Protein AF-A0A060BSP9-F1 (afdb_monomer)

Organism: NCBI:txid83427

InterPro domains:
  IPR002495 Glycosyl transferase, family 8 [PF01501] (6-75)
  IPR029044 Nucleotide-diphospho-sugar transferases [G3DSA:3.90.550.10] (1-93)
  IPR029044 Nucleotide-diphospho-sugar transferases [SSF53448] (5-90)

pLDDT: mean 90.65, std 13.13, range [44.31, 98.38]

Structure (mmCIF, N/CA/C/O backbone):
data_AF-A0A060BSP9-F1
#
_entry.id   AF-A0A060BSP9-F1
#
loop_
_atom_site.group_PDB
_atom_site.id
_atom_site.type_symbol
_atom_site.label_atom_id
_atom_site.label_alt_id
_atom_site.label_comp_id
_atom_site.label_asym_id
_atom_site.label_entity_id
_atom_site.label_seq_id
_atom_site.pdbx_PDB_ins_code
_atom_site.Cartn_x
_atom_site.Cartn_y
_atom_site.Cartn_z
_atom_site.occupancy
_atom_site.B_iso_or_equiv
_atom_site.auth_seq_id
_atom_site.auth_comp_id
_atom_site.auth_asym_id
_atom_site.auth_atom_id
_atom_site.pdbx_PDB_model_num
ATOM 1 N N . LYS A 1 1 ? -5.156 28.608 5.188 1.00 44.31 1 LYS A N 1
ATOM 2 C CA . LYS A 1 1 ? -3.787 29.192 5.195 1.00 44.31 1 LYS A CA 1
ATOM 3 C C . LYS A 1 1 ? -3.032 28.622 3.991 1.00 44.31 1 LYS A C 1
ATOM 5 O O . LYS A 1 1 ? -3.193 27.446 3.718 1.00 44.31 1 LYS A O 1
ATOM 10 N N . ASN A 1 2 ? -2.350 29.478 3.225 1.00 49.16 2 ASN A N 1
ATOM 11 C CA . ASN A 1 2 ? -1.933 29.294 1.822 1.00 49.16 2 ASN A CA 1
ATOM 12 C C . ASN A 1 2 ? -1.126 28.016 1.502 1.00 49.16 2 ASN A C 1
ATOM 14 O O . ASN A 1 2 ? 0.090 28.014 1.664 1.00 49.16 2 ASN A O 1
ATOM 18 N N . LEU A 1 3 ? -1.781 26.997 0.932 1.00 52.56 3 LEU A N 1
ATOM 19 C CA . LEU A 1 3 ? -1.132 25.807 0.351 1.00 52.56 3 LEU A CA 1
ATOM 20 C C . LEU A 1 3 ? -0.219 26.161 -0.840 1.00 52.56 3 LEU A C 1
ATOM 22 O O . LEU A 1 3 ? 0.848 25.579 -1.000 1.00 52.56 3 LEU A O 1
ATOM 26 N N . LEU A 1 4 ? -0.580 27.191 -1.617 1.00 55.28 4 LEU A N 1
ATOM 27 C CA . LEU A 1 4 ? 0.189 27.648 -2.785 1.00 55.28 4 LEU A CA 1
ATOM 28 C C . LEU A 1 4 ? 1.560 28.250 -2.433 1.00 55.28 4 LEU A C 1
ATOM 30 O O . LEU A 1 4 ? 2.449 28.258 -3.277 1.00 55.28 4 LEU A O 1
ATOM 34 N N . LYS A 1 5 ? 1.759 28.737 -1.197 1.00 52.53 5 LYS A N 1
ATOM 35 C CA . LYS A 1 5 ? 3.059 29.278 -0.758 1.00 52.53 5 LYS A CA 1
ATOM 36 C C . LYS A 1 5 ? 4.083 28.189 -0.397 1.00 52.53 5 LYS A C 1
ATOM 38 O O . LYS A 1 5 ? 5.257 28.514 -0.292 1.00 52.53 5 LYS A O 1
ATOM 43 N N . ASN A 1 6 ? 3.652 26.932 -0.251 1.00 56.50 6 ASN A N 1
ATOM 44 C CA . ASN A 1 6 ? 4.457 25.801 0.230 1.00 56.50 6 ASN A CA 1
ATOM 45 C C . ASN A 1 6 ? 4.447 24.611 -0.754 1.00 56.50 6 ASN A C 1
ATOM 47 O O . ASN A 1 6 ? 4.572 23.461 -0.347 1.00 56.50 6 ASN A O 1
ATOM 51 N N . SER A 1 7 ? 4.294 24.858 -2.061 1.00 53.91 7 SER A N 1
ATOM 52 C CA . SER A 1 7 ? 4.253 23.786 -3.074 1.00 53.91 7 SER A CA 1
ATOM 53 C C . SER A 1 7 ? 5.502 22.892 -3.067 1.00 53.91 7 SER A C 1
ATOM 55 O O . SER A 1 7 ? 5.397 21.694 -3.301 1.00 53.91 7 SER A O 1
ATOM 57 N N . ALA A 1 8 ? 6.668 23.450 -2.727 1.00 59.47 8 ALA A N 1
ATOM 58 C CA . ALA A 1 8 ? 7.931 22.721 -2.590 1.00 59.47 8 ALA A CA 1
ATOM 59 C C . ALA A 1 8 ? 8.020 21.824 -1.334 1.00 59.47 8 ALA A C 1
ATOM 61 O O . ALA A 1 8 ? 8.996 21.097 -1.178 1.00 59.47 8 ALA A O 1
ATOM 62 N N . THR A 1 9 ? 7.041 21.884 -0.424 1.00 62.88 9 THR A N 1
ATOM 63 C CA . THR A 1 9 ? 6.999 21.095 0.823 1.00 62.88 9 THR A CA 1
ATOM 64 C C . THR A 1 9 ? 6.016 19.924 0.763 1.00 62.88 9 THR A C 1
ATOM 66 O O . THR A 1 9 ? 5.923 19.169 1.728 1.00 62.88 9 THR A O 1
ATOM 69 N N . LEU A 1 10 ? 5.279 19.770 -0.342 1.00 62.72 10 LEU A N 1
ATOM 70 C CA . LEU A 1 10 ? 4.326 18.677 -0.520 1.00 62.72 10 LEU A CA 1
ATOM 71 C C . LEU A 1 10 ? 5.077 17.409 -0.941 1.00 62.72 10 LEU A C 1
ATOM 73 O O . LEU A 1 10 ? 5.764 17.392 -1.964 1.00 62.72 10 LEU A O 1
ATOM 77 N N . LEU A 1 11 ? 4.950 16.353 -0.140 1.00 70.06 11 LEU A N 1
ATOM 78 C CA . LEU A 1 11 ? 5.581 15.055 -0.391 1.00 70.06 11 LEU A CA 1
ATOM 79 C C . LEU A 1 11 ? 4.799 14.262 -1.443 1.00 70.06 11 LEU A C 1
ATOM 81 O O . LEU A 1 11 ? 5.395 13.521 -2.225 1.00 70.06 11 LEU A O 1
ATOM 85 N N . LEU A 1 12 ? 3.476 14.438 -1.474 1.00 78.19 12 LEU A N 1
ATOM 86 C CA . LEU A 1 12 ? 2.564 13.880 -2.467 1.00 78.19 12 LEU A CA 1
ATOM 87 C C . LEU A 1 12 ? 1.643 15.015 -2.935 1.00 78.19 12 LEU A C 1
ATOM 89 O O . LEU A 1 12 ? 0.625 15.274 -2.297 1.00 78.19 12 LEU A O 1
ATOM 93 N N . PRO A 1 13 ? 2.017 15.749 -3.998 1.00 79.69 13 PRO A N 1
ATOM 94 C CA . PRO A 1 13 ? 1.490 17.087 -4.253 1.00 79.69 13 PRO A CA 1
ATOM 95 C C . PRO A 1 13 ? -0.035 17.145 -4.371 1.00 79.69 13 PRO A C 1
ATOM 97 O O . PRO A 1 13 ? -0.664 18.017 -3.782 1.00 79.69 13 PRO A O 1
ATOM 100 N N . ASP A 1 14 ? -0.648 16.208 -5.080 1.00 88.00 14 ASP A N 1
ATOM 101 C CA . ASP A 1 14 ? -2.097 16.105 -5.244 1.00 88.00 14 ASP A CA 1
ATOM 102 C C . ASP A 1 14 ? -2.803 15.542 -3.997 1.00 88.00 14 ASP A C 1
ATOM 104 O O . ASP A 1 14 ? -3.804 16.105 -3.543 1.00 88.00 14 ASP A O 1
ATOM 108 N N . GLN A 1 15 ? -2.267 14.474 -3.403 1.00 88.19 15 GLN A N 1
ATOM 109 C CA . GLN A 1 15 ? -2.852 13.827 -2.225 1.00 88.19 15 GLN A CA 1
ATOM 110 C C . GLN A 1 15 ? -2.833 14.740 -0.986 1.00 88.19 15 GLN A C 1
ATOM 112 O O . GLN A 1 15 ? -3.808 14.790 -0.234 1.00 88.19 15 GLN A O 1
ATOM 117 N N . ASP A 1 16 ? -1.761 15.509 -0.795 1.00 87.50 16 ASP A N 1
ATOM 118 C CA . ASP A 1 16 ? -1.623 16.468 0.303 1.00 87.50 16 ASP A CA 1
ATOM 119 C C . ASP A 1 16 ? -2.617 17.633 0.159 1.00 87.50 16 ASP A C 1
ATOM 121 O O . ASP A 1 16 ? -3.216 18.069 1.147 1.00 87.50 16 ASP A O 1
ATOM 125 N N . ILE A 1 17 ? -2.862 18.102 -1.073 1.00 90.38 17 ILE A N 1
ATOM 126 C CA . ILE A 1 17 ? -3.887 19.118 -1.352 1.00 90.38 17 ILE A CA 1
ATOM 127 C 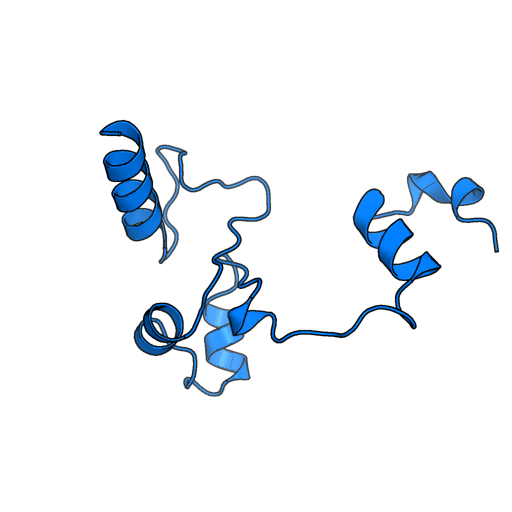C . ILE A 1 17 ? -5.283 18.571 -1.037 1.00 90.38 17 ILE A C 1
ATOM 129 O O . ILE A 1 17 ? -6.046 19.234 -0.329 1.00 90.38 17 ILE A O 1
ATOM 133 N N . LEU A 1 18 ? -5.613 17.364 -1.513 1.00 92.31 18 LEU A N 1
ATOM 134 C CA . LEU A 1 18 ? -6.906 16.725 -1.247 1.00 92.31 18 LEU A CA 1
ATOM 135 C C . LEU A 1 18 ? -7.150 16.592 0.262 1.00 92.31 18 LEU A C 1
ATOM 137 O O . LEU A 1 18 ? -8.190 17.024 0.764 1.00 92.31 18 LEU A O 1
ATOM 141 N N . ASN A 1 19 ? -6.169 16.061 0.991 1.00 89.81 19 ASN A N 1
ATOM 142 C CA . ASN A 1 19 ? -6.255 15.887 2.437 1.00 89.81 19 ASN A CA 1
ATOM 143 C C . ASN A 1 19 ? -6.413 17.230 3.158 1.00 89.81 19 ASN A C 1
ATOM 145 O O . ASN A 1 19 ? -7.301 17.377 3.996 1.00 89.81 19 ASN A O 1
ATOM 149 N N . SER A 1 20 ? -5.614 18.243 2.814 1.00 89.00 20 SER A N 1
ATOM 150 C CA . SER A 1 20 ? -5.693 19.540 3.493 1.00 89.00 20 SER A CA 1
ATOM 151 C C . SER A 1 20 ? -7.021 20.264 3.265 1.00 89.00 20 SER A C 1
ATOM 153 O O . SER A 1 20 ? -7.425 21.049 4.125 1.00 89.00 20 SER A O 1
ATOM 155 N N . LEU A 1 21 ? -7.666 20.070 2.114 1.00 93.38 21 LEU A N 1
ATOM 156 C CA . LEU A 1 21 ? -8.920 20.745 1.778 1.00 93.38 21 LEU A CA 1
ATOM 157 C C . LEU A 1 21 ? -10.156 19.975 2.255 1.00 93.38 21 LEU A C 1
ATOM 159 O O . LEU A 1 21 ? -11.168 20.596 2.589 1.00 93.38 21 LEU A O 1
ATOM 163 N N . TYR A 1 22 ? -10.087 18.642 2.282 1.00 94.94 22 TYR A N 1
ATOM 164 C CA . TYR A 1 22 ? -11.278 17.800 2.388 1.00 94.94 22 TYR A CA 1
ATOM 165 C C . TYR A 1 22 ? -11.199 16.684 3.432 1.00 94.94 22 TYR A C 1
ATOM 167 O O . TYR A 1 22 ? -12.174 15.951 3.543 1.00 94.94 22 TYR A O 1
ATOM 175 N N . ALA A 1 23 ? -10.136 16.553 4.237 1.00 92.12 23 ALA A N 1
ATOM 176 C CA . ALA A 1 23 ? -10.024 15.456 5.214 1.00 92.12 23 ALA A CA 1
ATOM 177 C C . ALA A 1 23 ? -11.260 15.302 6.123 1.00 92.12 23 ALA A C 1
ATOM 179 O O . ALA A 1 23 ? -11.712 14.187 6.349 1.00 92.12 23 ALA A O 1
ATOM 180 N N . SER A 1 24 ? -11.868 16.404 6.582 1.00 95.44 24 SER A N 1
ATOM 181 C CA . SER A 1 24 ? -13.084 16.363 7.416 1.00 95.44 24 SER A CA 1
ATOM 182 C C . SER A 1 24 ? -14.374 16.011 6.661 1.00 95.44 24 SER A C 1
ATOM 184 O O . SER A 1 24 ? -15.421 15.847 7.281 1.00 95.44 24 SER A O 1
ATOM 186 N N . LYS A 1 25 ? -14.317 15.920 5.329 1.00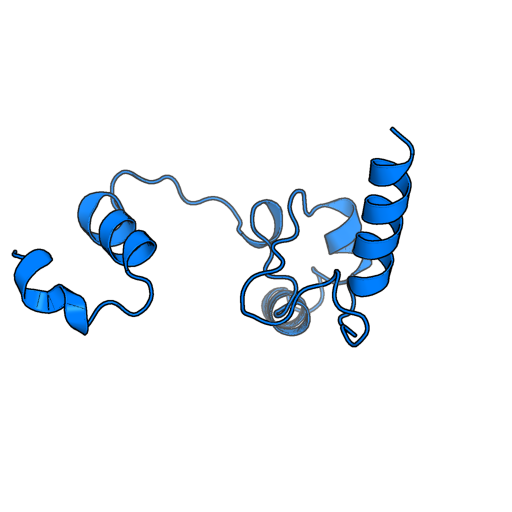 96.56 25 LYS A N 1
ATOM 187 C CA . LYS A 1 25 ? -15.433 15.586 4.430 1.00 96.56 25 LYS A CA 1
ATOM 188 C C . LYS A 1 25 ? -15.250 14.230 3.744 1.00 96.56 25 LYS A C 1
ATOM 190 O O . LYS A 1 25 ? -16.089 13.849 2.933 1.00 96.56 25 LYS A O 1
ATOM 195 N N . ILE A 1 26 ? -14.156 13.527 4.031 1.00 95.44 26 ILE A N 1
ATOM 196 C CA . ILE A 1 26 ? -13.839 12.224 3.452 1.00 95.44 26 ILE A CA 1
ATOM 197 C C . ILE A 1 26 ? -14.211 11.143 4.465 1.00 95.44 26 ILE A C 1
ATOM 199 O O . ILE A 1 26 ? -13.762 11.163 5.609 1.00 95.44 26 ILE A O 1
ATOM 203 N N . TYR A 1 27 ? -15.029 10.187 4.031 1.00 96.12 27 TYR A N 1
ATOM 204 C CA . TYR A 1 27 ? -15.306 8.983 4.804 1.00 96.12 27 TYR A CA 1
ATOM 205 C C . TYR A 1 27 ? -14.145 7.998 4.643 1.00 96.12 27 TYR A C 1
ATOM 207 O O . TYR A 1 27 ? -13.806 7.614 3.522 1.00 96.12 27 TYR A O 1
ATOM 215 N N . SER A 1 28 ? -13.525 7.609 5.758 1.00 95.00 28 SER A N 1
ATOM 216 C CA . SER A 1 28 ? -12.424 6.645 5.744 1.00 95.00 28 SER A CA 1
ATOM 217 C C . SER A 1 28 ? -12.950 5.233 5.495 1.00 95.00 28 SER A C 1
ATOM 219 O O . SER A 1 28 ? -13.917 4.812 6.128 1.00 95.00 28 SER A O 1
ATOM 221 N N . ILE A 1 29 ? -12.294 4.499 4.597 1.00 96.38 29 ILE A N 1
ATOM 222 C CA . ILE A 1 29 ? -12.594 3.096 4.298 1.00 96.38 29 ILE A CA 1
ATOM 223 C C . ILE A 1 29 ? -11.393 2.210 4.659 1.00 96.38 29 ILE A C 1
ATOM 225 O O . ILE A 1 29 ? -10.261 2.693 4.609 1.00 96.38 29 ILE A O 1
ATOM 229 N N . PRO A 1 30 ? -11.610 0.923 4.991 1.00 97.31 30 PRO A N 1
ATOM 230 C CA . PRO A 1 30 ? -10.523 0.002 5.319 1.00 97.31 30 PRO A CA 1
ATOM 231 C C . PRO A 1 30 ? -9.576 -0.183 4.127 1.00 97.31 30 PRO A C 1
ATOM 233 O O . PRO A 1 30 ? -9.974 -0.690 3.073 1.00 97.31 30 PRO A O 1
ATOM 236 N N . ASP A 1 31 ? -8.321 0.231 4.274 1.00 97.12 31 ASP A N 1
ATOM 237 C CA . ASP A 1 31 ? -7.324 0.182 3.207 1.00 97.12 31 ASP A CA 1
ATOM 238 C C . ASP A 1 31 ? -6.906 -1.256 2.893 1.00 97.12 31 ASP A C 1
ATOM 240 O O . ASP A 1 31 ? -6.753 -1.603 1.726 1.00 97.12 31 ASP A O 1
ATOM 244 N N . GLN A 1 32 ? -6.858 -2.138 3.891 1.00 97.31 32 GLN A N 1
ATOM 245 C CA . GLN A 1 32 ? -6.603 -3.564 3.693 1.00 97.31 32 GLN A CA 1
ATOM 246 C C . GLN A 1 32 ? -7.658 -4.259 2.806 1.00 97.31 32 GLN A C 1
ATOM 248 O O . GLN A 1 32 ? -7.397 -5.324 2.249 1.00 97.31 32 GLN A O 1
ATOM 253 N N . ILE A 1 33 ? -8.846 -3.664 2.647 1.00 98.25 33 ILE A N 1
ATOM 254 C CA . ILE A 1 33 ? -9.898 -4.169 1.755 1.00 98.25 33 ILE A CA 1
ATOM 255 C C . ILE A 1 33 ? -9.886 -3.421 0.420 1.00 98.25 33 ILE A C 1
ATOM 257 O O . ILE A 1 33 ? -9.881 -4.045 -0.640 1.00 98.25 33 ILE A O 1
ATOM 261 N N . TYR A 1 34 ? -9.881 -2.088 0.455 1.00 98.38 34 TYR A N 1
ATOM 262 C CA . TYR A 1 34 ? -10.192 -1.268 -0.720 1.00 98.38 34 TYR A CA 1
ATOM 263 C C . TYR A 1 34 ? -8.995 -0.524 -1.322 1.00 98.38 34 TYR A C 1
ATOM 265 O O . TYR A 1 34 ? -9.150 0.135 -2.348 1.00 98.38 34 TYR A O 1
ATOM 273 N N . ASN A 1 35 ? -7.812 -0.584 -0.712 1.00 97.81 35 ASN A N 1
ATOM 274 C CA . ASN A 1 35 ? -6.610 0.087 -1.214 1.00 97.81 35 ASN A CA 1
ATOM 275 C C . ASN A 1 35 ? -5.330 -0.566 -0.659 1.00 97.81 35 ASN A C 1
ATOM 277 O O . ASN A 1 35 ? -4.477 0.105 -0.075 1.00 97.81 35 ASN A O 1
ATOM 281 N N . TYR A 1 36 ? -5.214 -1.887 -0.800 1.00 97.88 36 TYR A N 1
ATOM 282 C CA . TYR A 1 36 ? -4.153 -2.654 -0.152 1.00 97.88 36 TYR A CA 1
ATOM 283 C C . TYR A 1 36 ? -2.805 -2.369 -0.824 1.00 97.88 36 TYR A C 1
ATOM 285 O O . TYR A 1 36 ? -2.604 -2.707 -1.994 1.00 97.88 36 TYR A O 1
ATOM 293 N N . ASP A 1 37 ? -1.852 -1.772 -0.100 1.00 97.00 37 ASP A N 1
ATOM 294 C CA . ASP A 1 37 ? -0.497 -1.540 -0.620 1.00 97.00 37 ASP A CA 1
ATOM 295 C C . ASP A 1 37 ? 0.253 -2.874 -0.752 1.00 97.00 37 ASP A C 1
ATOM 297 O O . ASP A 1 37 ? 0.744 -3.443 0.227 1.00 97.00 37 ASP A O 1
ATOM 301 N N . ALA A 1 38 ? 0.402 -3.350 -1.991 1.00 96.31 38 ALA A N 1
ATOM 302 C CA . ALA A 1 38 ? 1.011 -4.641 -2.311 1.00 96.31 38 ALA A CA 1
ATOM 303 C C . ALA A 1 38 ? 2.469 -4.783 -1.819 1.00 96.31 38 ALA A C 1
ATOM 305 O O . ALA A 1 38 ? 2.990 -5.896 -1.710 1.00 96.31 38 ALA A O 1
ATOM 306 N N . ARG A 1 39 ? 3.149 -3.672 -1.505 1.00 95.44 39 ARG A N 1
ATOM 307 C CA . ARG A 1 39 ? 4.521 -3.668 -0.967 1.00 95.44 39 ARG A CA 1
ATOM 308 C C . ARG A 1 39 ? 4.555 -3.908 0.540 1.00 95.44 39 ARG A C 1
ATOM 310 O O . ARG A 1 39 ? 5.593 -4.294 1.067 1.00 95.44 39 ARG A O 1
ATOM 317 N N . LYS A 1 40 ? 3.442 -3.665 1.234 1.00 95.69 40 LYS A N 1
ATOM 318 C CA . LYS A 1 40 ? 3.341 -3.675 2.698 1.00 95.69 40 LYS A CA 1
ATOM 319 C C . LYS A 1 40 ? 2.703 -4.947 3.247 1.00 95.69 40 LYS A C 1
ATOM 321 O O . LYS A 1 40 ? 2.254 -4.939 4.386 1.00 95.69 40 LYS A O 1
ATOM 326 N N . SER A 1 41 ? 2.692 -6.040 2.482 1.00 95.06 41 SER A N 1
ATOM 327 C CA . SER A 1 41 ? 2.013 -7.274 2.903 1.00 95.06 41 SER A CA 1
ATOM 328 C C . SER A 1 41 ? 2.435 -7.771 4.282 1.00 95.06 41 SER A C 1
ATOM 330 O O . SER A 1 41 ? 1.580 -8.056 5.108 1.00 95.06 41 SER A O 1
ATOM 332 N N . LEU A 1 42 ? 3.739 -7.762 4.573 1.00 95.19 42 LEU A N 1
ATOM 333 C CA . LEU A 1 42 ? 4.251 -8.127 5.895 1.00 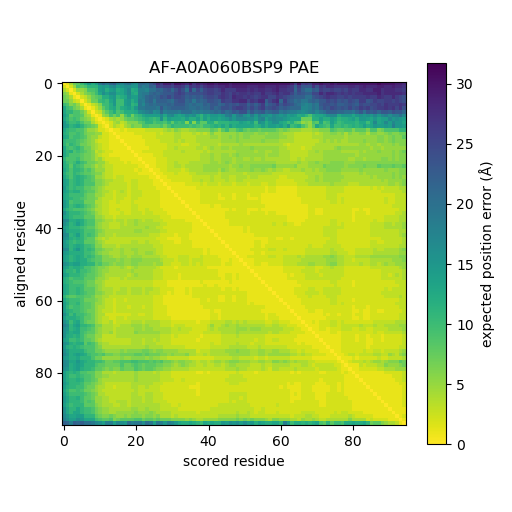95.19 42 LEU A CA 1
ATOM 334 C C . LEU A 1 42 ? 3.747 -7.188 7.006 1.00 95.19 42 LEU A C 1
ATOM 336 O O . LEU A 1 42 ? 3.485 -7.637 8.112 1.00 95.19 42 LEU A O 1
ATOM 340 N N . ILE A 1 43 ? 3.603 -5.888 6.728 1.00 97.12 43 ILE A N 1
ATOM 341 C CA . ILE A 1 43 ? 3.108 -4.918 7.716 1.00 97.12 43 ILE A CA 1
ATOM 342 C C . ILE A 1 43 ? 1.638 -5.192 8.0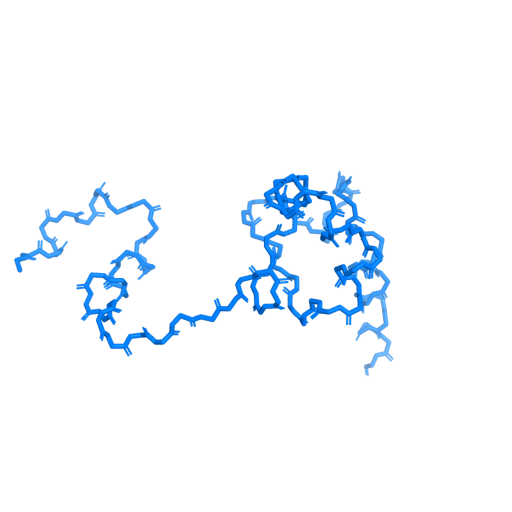29 1.00 97.12 43 ILE A C 1
ATOM 344 O O . ILE A 1 43 ? 1.298 -5.251 9.204 1.00 97.12 43 ILE A O 1
ATOM 348 N N . TYR A 1 44 ? 0.794 -5.393 7.010 1.00 97.12 44 TYR A N 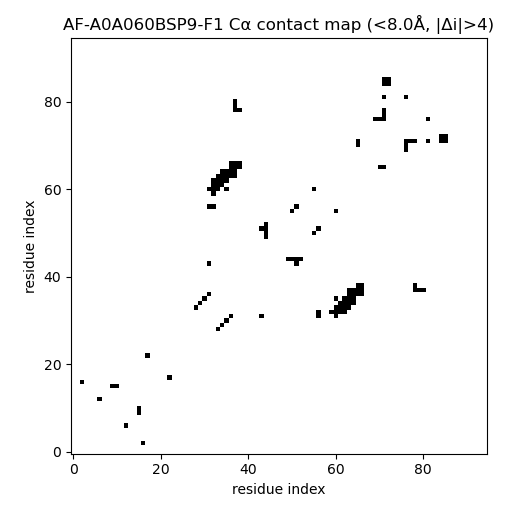1
ATOM 349 C CA . TYR A 1 44 ? -0.617 -5.755 7.200 1.00 97.12 44 TYR A CA 1
ATOM 350 C C . TYR A 1 44 ? -0.766 -7.047 8.011 1.00 97.12 44 TYR A C 1
ATOM 352 O O . TYR A 1 44 ? -1.520 -7.088 8.981 1.00 97.12 44 TYR A O 1
ATOM 360 N N . GLU A 1 45 ? 0.010 -8.071 7.664 1.00 97.38 45 GLU A N 1
ATOM 361 C CA . GLU A 1 45 ? 0.038 -9.347 8.379 1.00 97.38 45 GLU A CA 1
ATOM 362 C C . GLU A 1 45 ? 0.428 -9.138 9.856 1.00 97.38 45 GLU A C 1
ATOM 364 O O . GLU A 1 45 ? -0.296 -9.558 10.751 1.00 97.38 45 GLU A O 1
ATOM 369 N N . MET A 1 46 ? 1.482 -8.367 10.144 1.00 97.44 46 MET A N 1
ATOM 370 C CA . MET A 1 46 ? 1.905 -8.080 11.523 1.00 97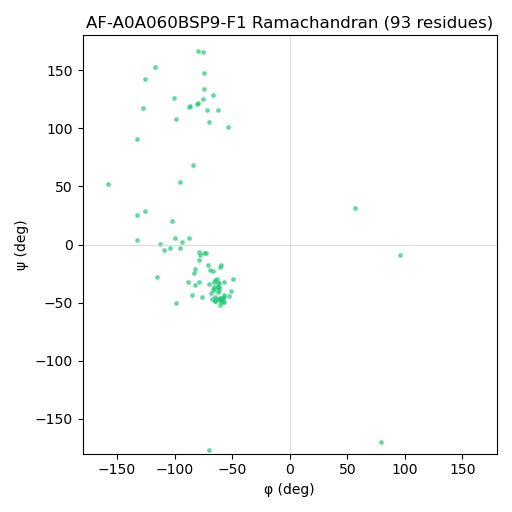.44 46 MET A CA 1
ATOM 371 C C . MET A 1 46 ? 0.878 -7.279 12.338 1.00 97.44 46 MET A C 1
ATOM 373 O O . MET A 1 46 ? 0.603 -7.642 13.479 1.00 97.44 46 MET A O 1
ATOM 377 N N . ILE A 1 47 ? 0.305 -6.195 11.798 1.00 97.38 47 ILE A N 1
ATOM 378 C CA . ILE A 1 47 ? -0.647 -5.350 12.555 1.00 97.38 47 ILE A CA 1
ATOM 379 C C . ILE A 1 47 ? -1.978 -6.057 12.818 1.00 97.38 47 ILE A C 1
ATOM 381 O O . ILE A 1 47 ? -2.685 -5.708 13.758 1.00 97.38 47 ILE A O 1
ATOM 385 N N . SER A 1 48 ? -2.297 -7.061 12.005 1.00 97.12 48 SER A N 1
ATOM 386 C CA . SER A 1 48 ? -3.441 -7.951 12.199 1.00 97.12 48 SER A CA 1
ATOM 387 C C . SER A 1 48 ? -3.128 -9.158 13.084 1.00 97.12 48 SER A C 1
ATOM 389 O O . SER A 1 48 ? -3.965 -10.036 13.229 1.00 97.12 48 SER A O 1
ATOM 391 N N . SER A 1 49 ? -1.930 -9.224 13.679 1.00 97.06 49 SER A N 1
ATOM 392 C CA . SER A 1 49 ? -1.476 -10.377 14.470 1.00 97.06 49 SER A CA 1
ATOM 393 C C . SER A 1 49 ? -1.501 -11.705 13.695 1.00 97.06 49 SER A C 1
ATOM 395 O O . SER A 1 49 ? -1.676 -12.766 14.285 1.00 97.06 49 SER A O 1
ATOM 397 N N . GLY A 1 50 ? -1.285 -11.646 12.378 1.00 96.62 50 GLY A N 1
ATOM 398 C CA . GLY A 1 50 ? -1.276 -12.792 11.468 1.00 96.62 50 GLY A CA 1
ATOM 399 C C . GLY A 1 50 ? -2.600 -13.052 10.748 1.00 96.62 50 GLY A C 1
ATOM 400 O O . GLY A 1 50 ? -2.606 -13.844 9.813 1.00 96.62 50 GLY A O 1
ATOM 401 N N . ASP A 1 51 ? -3.693 -12.376 11.114 1.00 97.00 51 ASP A N 1
ATOM 402 C CA . ASP A 1 51 ? -5.016 -12.634 10.524 1.00 97.00 51 ASP A CA 1
ATOM 403 C C . ASP A 1 51 ? -5.096 -12.273 9.031 1.00 97.00 51 ASP A C 1
ATOM 405 O O . ASP A 1 51 ? -5.846 -12.891 8.278 1.00 97.00 51 ASP A O 1
ATOM 409 N N . TRP A 1 52 ? -4.352 -11.257 8.585 1.00 97.62 52 TRP A N 1
ATOM 410 C CA . TRP A 1 52 ? -4.319 -10.793 7.192 1.00 97.62 52 TRP A CA 1
ATOM 411 C C . TRP A 1 52 ? -3.156 -11.417 6.418 1.00 97.62 52 TRP A C 1
ATOM 413 O O . TRP A 1 52 ? -2.336 -10.715 5.815 1.00 97.62 52 TRP A O 1
ATOM 423 N N . ASP A 1 53 ? -3.086 -12.745 6.455 1.00 96.62 53 ASP A N 1
ATOM 424 C CA . ASP A 1 53 ? -2.178 -13.543 5.639 1.00 96.62 53 ASP A CA 1
ATOM 425 C C . ASP A 1 53 ? -2.569 -13.530 4.144 1.00 96.62 53 ASP A C 1
ATOM 427 O O . ASP A 1 53 ? -3.485 -12.826 3.705 1.00 96.62 53 ASP A O 1
ATOM 431 N N . LEU A 1 54 ? -1.842 -14.286 3.314 1.00 95.75 54 LEU A N 1
ATOM 432 C CA . LEU A 1 54 ? -2.105 -14.311 1.873 1.00 95.75 54 LEU A CA 1
ATOM 433 C C . LEU A 1 54 ? -3.511 -14.837 1.546 1.00 95.75 54 LEU A C 1
ATOM 435 O O . LEU A 1 54 ? -4.167 -14.273 0.671 1.00 95.75 54 LEU A O 1
ATOM 439 N N . ASP A 1 55 ? -3.977 -15.876 2.237 1.00 96.81 55 ASP A N 1
ATOM 440 C CA . ASP A 1 55 ? -5.279 -16.489 1.968 1.00 96.81 55 ASP A CA 1
ATOM 441 C C . ASP A 1 55 ? -6.415 -15.532 2.338 1.00 96.81 55 ASP A C 1
ATOM 443 O O . ASP A 1 55 ? -7.372 -15.356 1.573 1.00 96.81 55 ASP A O 1
ATOM 447 N N . TRP A 1 56 ? -6.282 -14.836 3.469 1.00 98.06 56 TRP A N 1
ATOM 448 C CA . TRP A 1 56 ? -7.212 -13.790 3.862 1.00 98.06 56 TRP A CA 1
ATOM 449 C C . TRP A 1 56 ? -7.244 -12.656 2.838 1.00 98.06 56 TRP A C 1
ATOM 451 O O . TRP A 1 56 ? -8.332 -12.246 2.428 1.00 98.06 56 TRP A O 1
ATOM 461 N N . VAL A 1 57 ? -6.080 -12.180 2.381 1.00 97.56 57 VAL A N 1
ATOM 462 C CA . VAL A 1 57 ? -5.979 -11.097 1.389 1.00 97.56 57 VAL A CA 1
ATOM 463 C C . VAL A 1 57 ? -6.651 -11.494 0.079 1.00 97.56 57 VAL A C 1
ATOM 465 O O . VAL A 1 57 ? -7.478 -10.743 -0.429 1.00 97.56 57 VAL A O 1
ATOM 468 N N . ILE A 1 58 ? -6.369 -12.687 -0.453 1.00 96.75 58 ILE A N 1
ATOM 469 C CA . ILE A 1 58 ? -6.982 -13.159 -1.705 1.00 96.75 58 ILE A CA 1
ATOM 470 C C . ILE A 1 58 ? -8.508 -13.269 -1.588 1.00 96.75 58 ILE A C 1
ATOM 472 O O . ILE A 1 58 ? -9.215 -13.030 -2.567 1.00 96.75 58 ILE A O 1
ATOM 476 N N . LYS A 1 59 ? -9.027 -13.606 -0.404 1.00 97.88 59 LYS A N 1
ATOM 477 C CA . LYS A 1 59 ? -10.466 -13.767 -0.172 1.00 97.88 59 LYS A CA 1
ATOM 478 C C . LYS A 1 59 ? -11.209 -12.451 0.085 1.00 97.88 59 LYS A C 1
ATOM 480 O O . LYS A 1 59 ? -12.374 -12.349 -0.293 1.00 97.88 59 LYS A O 1
ATOM 485 N N . HIS A 1 60 ? -10.588 -11.483 0.759 1.00 98.19 60 HIS A N 1
ATOM 486 C CA . HIS A 1 60 ? -11.294 -10.304 1.284 1.00 98.19 60 HIS A CA 1
ATOM 487 C C . HIS A 1 60 ? -10.864 -8.985 0.641 1.00 98.19 60 HIS A C 1
ATOM 489 O O . HIS A 1 60 ? -11.667 -8.052 0.587 1.00 98.19 60 HIS A O 1
ATOM 495 N N . THR A 1 61 ? -9.626 -8.873 0.157 1.00 98.25 61 THR A N 1
ATOM 496 C CA . THR A 1 61 ? -9.143 -7.642 -0.471 1.00 98.25 61 THR A CA 1
ATOM 497 C C . THR A 1 61 ? -9.732 -7.495 -1.869 1.00 98.25 61 THR A C 1
ATOM 499 O O . THR A 1 61 ? -9.579 -8.356 -2.730 1.00 98.25 61 THR A O 1
ATOM 502 N N . VAL A 1 62 ? -10.374 -6.355 -2.110 1.00 98.25 62 VAL A N 1
ATOM 503 C CA . VAL A 1 62 ? -11.009 -6.013 -3.385 1.00 98.25 62 VAL A CA 1
ATOM 504 C C . VAL A 1 62 ? -9.997 -5.403 -4.352 1.00 98.25 62 VAL A C 1
ATOM 506 O O . VAL A 1 62 ? -9.975 -5.753 -5.530 1.00 98.25 62 VAL A O 1
ATOM 509 N N . PHE A 1 63 ? -9.137 -4.501 -3.866 1.00 98.25 63 PHE A N 1
ATOM 510 C CA . PHE A 1 63 ? -8.177 -3.786 -4.709 1.00 98.25 63 PHE A CA 1
ATOM 511 C C . PHE A 1 63 ? -6.749 -3.897 -4.177 1.00 98.25 63 PHE A C 1
ATOM 513 O O . PHE A 1 63 ? -6.421 -3.382 -3.108 1.00 98.25 63 PHE A O 1
ATOM 520 N N . LEU A 1 64 ? -5.880 -4.511 -4.985 1.00 97.75 64 LEU A N 1
ATOM 521 C CA . LEU A 1 64 ? -4.432 -4.479 -4.795 1.00 97.75 64 LEU A CA 1
ATOM 522 C C . LEU A 1 64 ? -3.846 -3.243 -5.482 1.00 97.75 64 LEU A C 1
ATOM 524 O O . LEU A 1 64 ? -3.903 -3.102 -6.706 1.00 97.75 64 LEU A O 1
ATOM 528 N N . HIS A 1 65 ? -3.222 -2.366 -4.704 1.00 97.81 65 HIS A N 1
ATOM 529 C CA . HIS A 1 65 ? -2.566 -1.169 -5.202 1.00 97.81 65 HIS A CA 1
ATOM 530 C C . HIS A 1 65 ? -1.053 -1.386 -5.327 1.00 97.81 65 HIS A C 1
ATOM 532 O O . HIS A 1 65 ? -0.297 -1.402 -4.353 1.00 97.81 65 HIS A O 1
ATOM 538 N N . PHE A 1 66 ? -0.585 -1.496 -6.570 1.00 97.00 66 PHE A N 1
ATOM 539 C CA . PHE A 1 66 ? 0.837 -1.568 -6.916 1.00 97.00 66 PHE A CA 1
ATOM 540 C C . PHE A 1 66 ? 1.468 -0.166 -7.005 1.00 97.00 66 PHE A C 1
ATOM 542 O O . PHE A 1 66 ? 1.804 0.331 -8.089 1.00 97.00 66 PHE A O 1
ATOM 549 N N . CYS A 1 67 ? 1.587 0.512 -5.864 1.00 93.25 67 CYS A N 1
ATOM 550 C CA . CYS A 1 67 ? 2.093 1.883 -5.768 1.00 93.25 67 CYS A CA 1
ATOM 551 C C . CYS A 1 67 ? 3.634 1.974 -5.815 1.00 93.25 67 CYS A C 1
ATOM 553 O O . CYS A 1 67 ? 4.362 0.989 -5.721 1.00 93.25 67 CYS A O 1
ATOM 555 N N . GLY A 1 68 ? 4.156 3.190 -6.010 1.00 91.56 68 GLY A N 1
ATOM 556 C CA . GLY A 1 68 ? 5.595 3.437 -6.154 1.00 91.56 68 GLY A CA 1
ATOM 557 C C . GLY A 1 68 ? 6.157 3.108 -7.543 1.00 91.56 68 GLY A C 1
ATOM 558 O O . GLY A 1 68 ? 5.412 2.909 -8.504 1.00 91.56 68 GLY A O 1
ATOM 559 N N . ARG A 1 69 ? 7.493 3.109 -7.658 1.00 92.19 69 ARG A N 1
ATOM 560 C CA . ARG A 1 69 ? 8.217 2.972 -8.940 1.00 92.19 69 ARG A CA 1
ATOM 561 C C . ARG A 1 69 ? 8.399 1.532 -9.407 1.00 92.19 69 ARG A C 1
ATOM 563 O O . ARG A 1 69 ? 8.619 1.318 -10.600 1.00 92.19 69 ARG A O 1
ATOM 570 N N . ASP A 1 70 ? 8.381 0.577 -8.486 1.00 94.25 70 ASP A N 1
ATOM 571 C CA . ASP A 1 70 ? 8.542 -0.837 -8.804 1.00 94.25 70 ASP A CA 1
ATOM 572 C C . ASP A 1 70 ? 7.182 -1.443 -9.159 1.00 94.25 70 ASP A C 1
ATOM 574 O O . ASP A 1 70 ? 6.241 -1.363 -8.371 1.00 94.25 70 ASP A O 1
ATOM 578 N N . LYS A 1 71 ? 7.047 -1.949 -10.386 1.00 96.69 71 LYS A N 1
ATOM 579 C CA . LYS A 1 7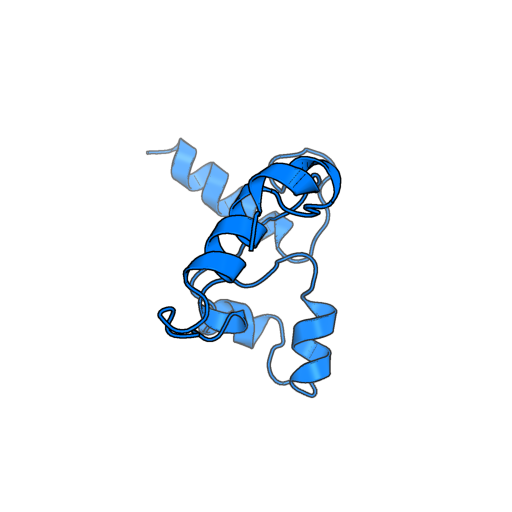1 ? 5.746 -2.232 -11.003 1.00 96.69 71 LYS A CA 1
ATOM 580 C C . LYS A 1 71 ? 5.662 -3.681 -11.475 1.00 96.69 71 LYS A C 1
ATOM 582 O O . LYS A 1 71 ? 6.633 -4.172 -12.047 1.00 96.69 71 LYS A O 1
ATOM 587 N N . PRO A 1 72 ? 4.501 -4.342 -11.338 1.00 96.94 72 PRO A N 1
ATOM 588 C CA . PRO A 1 72 ? 4.378 -5.782 -11.561 1.00 96.94 72 PRO A CA 1
ATOM 589 C C . PRO A 1 72 ? 4.494 -6.231 -13.024 1.00 96.94 72 PRO A C 1
ATOM 591 O O . PRO A 1 72 ? 4.783 -7.399 -13.282 1.00 96.94 72 PRO A O 1
ATOM 594 N N . TRP A 1 73 ? 4.338 -5.313 -13.982 1.00 95.81 73 TRP A N 1
ATOM 595 C CA . TRP A 1 73 ? 4.597 -5.568 -15.404 1.00 95.81 73 TRP A CA 1
ATOM 596 C C . TRP A 1 73 ? 6.087 -5.556 -15.771 1.00 95.81 73 TRP A C 1
ATOM 598 O O . TRP A 1 73 ? 6.445 -5.914 -16.893 1.00 95.81 73 TRP A O 1
ATOM 608 N N . LYS A 1 74 ? 6.978 -5.154 -14.858 1.00 96.69 74 LYS A N 1
ATOM 609 C CA . LYS A 1 74 ? 8.420 -5.215 -15.104 1.00 96.69 74 LYS A CA 1
ATOM 610 C C . LYS A 1 74 ? 8.927 -6.652 -15.016 1.00 96.69 74 LYS A C 1
ATOM 612 O O . LYS A 1 74 ? 8.431 -7.479 -14.246 1.00 96.69 74 LYS A O 1
ATOM 617 N N . LYS A 1 75 ? 9.954 -6.950 -15.813 1.00 93.94 75 LYS A N 1
ATOM 618 C CA . LYS A 1 75 ? 10.541 -8.293 -15.918 1.00 93.94 75 LYS A CA 1
ATOM 619 C C . LYS A 1 75 ? 11.123 -8.779 -14.586 1.00 93.94 75 LYS A C 1
ATOM 621 O O . LYS A 1 75 ? 11.007 -9.958 -14.265 1.00 93.94 75 LYS A O 1
ATOM 626 N N . ASP A 1 76 ? 11.712 -7.870 -13.823 1.00 93.94 76 ASP A N 1
ATOM 627 C CA . ASP A 1 76 ? 12.444 -8.092 -12.577 1.00 93.94 76 ASP A CA 1
ATOM 628 C C . ASP A 1 76 ? 11.595 -7.952 -11.302 1.00 93.94 76 ASP A C 1
ATOM 630 O O . ASP A 1 76 ? 12.119 -8.150 -10.209 1.00 93.94 76 ASP A O 1
ATOM 634 N N . TYR A 1 77 ? 10.289 -7.690 -11.416 1.00 94.38 77 TYR A N 1
ATOM 635 C CA . TYR A 1 77 ? 9.391 -7.592 -10.262 1.00 94.38 77 TYR A CA 1
ATOM 636 C C . TYR A 1 77 ? 9.207 -8.943 -9.547 1.00 94.38 77 TYR A C 1
ATOM 638 O O . TYR A 1 77 ? 8.862 -9.944 -10.186 1.00 94.38 77 TYR A O 1
ATOM 646 N N . ARG A 1 78 ? 9.399 -8.970 -8.217 1.00 88.62 78 ARG A N 1
ATOM 647 C CA . ARG A 1 78 ? 9.449 -10.203 -7.393 1.00 88.62 78 ARG A CA 1
ATOM 648 C C . ARG A 1 78 ? 8.598 -10.180 -6.109 1.00 88.62 78 ARG A C 1
ATOM 650 O O . ARG A 1 78 ? 8.916 -10.889 -5.161 1.00 88.62 78 ARG A O 1
ATOM 657 N N . SER A 1 79 ? 7.532 -9.382 -6.030 1.00 91.69 79 SER A N 1
ATOM 658 C CA . SER A 1 79 ? 6.683 -9.383 -4.819 1.00 91.69 79 SER A CA 1
ATOM 659 C C . SER A 1 79 ? 5.769 -10.618 -4.720 1.00 91.69 79 SER A C 1
ATOM 661 O O . SER A 1 79 ? 5.542 -11.301 -5.723 1.00 91.69 79 SER A O 1
ATOM 663 N N . LYS A 1 80 ? 5.187 -10.856 -3.526 1.00 91.62 80 LYS A N 1
ATOM 664 C CA . LYS A 1 80 ? 4.189 -11.919 -3.261 1.00 91.62 80 LYS A CA 1
ATOM 665 C C . LYS A 1 80 ? 3.046 -11.934 -4.297 1.00 91.62 80 LYS A C 1
ATOM 667 O O . LYS A 1 80 ? 2.513 -12.991 -4.606 1.00 91.62 80 LYS A O 1
ATOM 672 N N . PHE A 1 81 ? 2.707 -10.781 -4.880 1.00 96.12 81 PHE A N 1
ATOM 673 C CA . PHE A 1 81 ? 1.581 -10.620 -5.810 1.00 96.12 81 PHE A CA 1
ATOM 674 C C . PHE A 1 81 ? 1.984 -10.616 -7.298 1.00 96.12 81 PHE A C 1
ATOM 676 O O . PHE A 1 81 ? 1.145 -10.379 -8.168 1.00 96.12 81 PHE A O 1
ATOM 683 N N . ALA A 1 82 ? 3.260 -10.863 -7.620 1.00 95.88 82 ALA A N 1
ATOM 684 C CA . ALA A 1 82 ? 3.777 -10.789 -8.989 1.00 95.88 82 ALA A CA 1
ATOM 685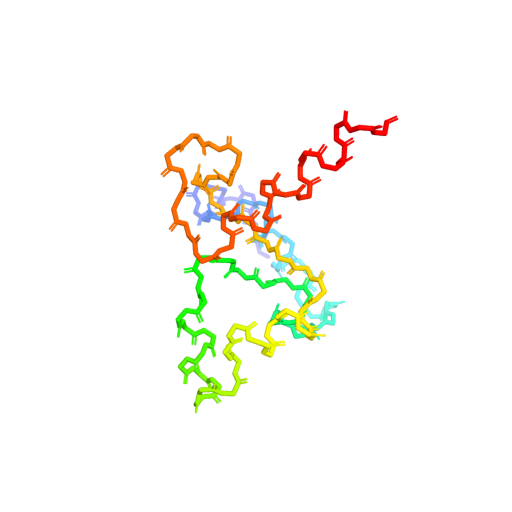 C C . ALA A 1 82 ? 3.070 -11.754 -9.953 1.00 95.88 82 ALA A C 1
ATOM 687 O O . ALA A 1 82 ? 2.705 -11.368 -11.065 1.00 95.88 82 ALA A O 1
ATOM 688 N N . LEU A 1 83 ? 2.882 -13.005 -9.525 1.00 95.75 83 LEU A N 1
ATOM 689 C CA . LEU A 1 83 ? 2.254 -14.044 -10.339 1.00 95.75 83 LEU A CA 1
ATOM 690 C C . LEU A 1 83 ? 0.788 -13.711 -10.623 1.00 95.75 83 LEU A C 1
ATOM 692 O O . LEU A 1 83 ? 0.369 -13.785 -11.775 1.00 95.75 83 LEU A O 1
ATOM 696 N N . LEU A 1 84 ? 0.048 -13.276 -9.598 1.00 96.69 84 LEU A N 1
ATOM 697 C CA . LEU A 1 84 ? -1.357 -12.894 -9.724 1.00 96.69 84 LEU A CA 1
ATOM 698 C C . LEU A 1 84 ? -1.536 -11.770 -10.750 1.00 96.69 84 LEU A C 1
ATOM 700 O O . LEU A 1 84 ? -2.331 -11.905 -11.676 1.00 96.69 84 LEU A O 1
ATOM 704 N N . TYR A 1 85 ? -0.744 -10.699 -10.649 1.00 97.44 85 TYR A N 1
ATOM 705 C CA . TYR A 1 85 ? -0.817 -9.605 -11.618 1.00 97.44 85 TYR A CA 1
ATOM 706 C C . TYR A 1 85 ? -0.514 -10.081 -13.043 1.00 97.44 85 TYR A C 1
ATOM 708 O O . TYR A 1 85 ? -1.259 -9.770 -13.967 1.00 97.44 85 TYR A O 1
ATOM 716 N N . LYS A 1 86 ? 0.567 -10.850 -13.236 1.00 97.19 86 LYS A N 1
ATOM 717 C CA . LYS A 1 86 ? 0.966 -11.343 -14.566 1.00 97.19 86 LYS A CA 1
ATOM 718 C C . LYS A 1 86 ? -0.083 -12.275 -15.173 1.00 97.19 86 LYS A C 1
ATOM 720 O O . LYS A 1 86 ? -0.317 -12.206 -16.376 1.00 97.19 86 LYS A O 1
ATOM 725 N N . HIS A 1 87 ? -0.733 -13.096 -14.350 1.00 97.50 87 HIS A N 1
ATOM 726 C CA . HIS A 1 87 ? -1.835 -13.951 -14.777 1.00 97.50 87 HIS A CA 1
ATOM 727 C C . HIS A 1 87 ? -3.008 -13.120 -15.318 1.00 97.50 87 HIS A C 1
ATOM 729 O O . HIS A 1 87 ? -3.422 -13.319 -16.457 1.00 97.50 87 HIS A O 1
ATOM 735 N N . TYR A 1 88 ? -3.475 -12.125 -14.559 1.00 97.38 88 TYR A N 1
ATOM 736 C CA . TYR A 1 88 ? -4.556 -11.239 -15.005 1.00 97.38 88 TYR A CA 1
ATOM 737 C C . TYR A 1 88 ? -4.164 -10.370 -16.203 1.00 97.38 88 TYR A C 1
ATOM 739 O O . TYR A 1 88 ? -4.980 -10.167 -17.095 1.00 97.38 88 TYR A O 1
ATOM 747 N N . ALA A 1 89 ? -2.918 -9.894 -16.271 1.00 97.25 89 ALA A N 1
ATOM 748 C CA . ALA A 1 89 ? -2.424 -9.145 -17.424 1.00 97.25 89 ALA A CA 1
ATOM 749 C C . ALA A 1 89 ? -2.450 -9.990 -18.708 1.00 97.25 89 ALA A C 1
ATOM 751 O O . ALA A 1 89 ? -2.810 -9.482 -19.767 1.00 97.25 89 ALA A O 1
ATOM 752 N N . HIS A 1 90 ? -2.110 -11.280 -18.617 1.00 97.75 90 HIS A N 1
ATOM 753 C CA . HIS A 1 90 ? -2.234 -12.200 -19.744 1.00 97.75 90 HIS A CA 1
ATOM 754 C C . HIS A 1 90 ? -3.696 -12.392 -20.158 1.00 97.75 90 HIS A C 1
ATOM 756 O O . HIS A 1 90 ? -3.994 -12.238 -21.339 1.00 97.75 90 HIS A O 1
ATOM 762 N N . LEU A 1 91 ? -4.594 -12.666 -19.199 1.00 98.25 91 LEU A N 1
ATOM 763 C CA . LEU A 1 91 ? -6.030 -12.823 -19.460 1.00 98.25 91 LEU A CA 1
ATOM 764 C C . LEU A 1 91 ? -6.629 -11.580 -20.124 1.00 98.25 91 LEU A C 1
ATOM 766 O O . LEU A 1 91 ? -7.335 -11.698 -21.117 1.00 98.25 91 LEU A O 1
ATOM 770 N N . ALA A 1 92 ? -6.301 -10.391 -19.616 1.00 97.75 92 ALA A N 1
ATOM 771 C CA . ALA A 1 92 ? -6.775 -9.126 -20.167 1.00 97.75 92 ALA A CA 1
ATOM 772 C C . ALA A 1 92 ? -6.280 -8.877 -21.599 1.00 97.75 92 ALA A C 1
ATOM 774 O O . ALA A 1 92 ? -6.975 -8.234 -22.371 1.00 97.75 92 ALA A O 1
ATOM 775 N N . ALA A 1 93 ? -5.105 -9.396 -21.967 1.00 97.25 93 ALA A N 1
ATOM 776 C CA . ALA A 1 93 ? -4.575 -9.297 -23.325 1.00 97.25 93 ALA A CA 1
ATOM 777 C C . ALA A 1 93 ? -5.207 -10.297 -24.316 1.00 97.25 93 ALA A C 1
ATOM 779 O O . ALA A 1 93 ? -4.864 -10.258 -25.494 1.00 97.25 93 ALA A O 1
ATOM 780 N N . GLN A 1 94 ? -6.059 -11.220 -23.849 1.00 96.06 94 GLN A N 1
ATOM 781 C CA . GLN A 1 94 ? -6.809 -12.152 -24.707 1.00 96.06 94 GLN A CA 1
ATOM 782 C C . GLN A 1 94 ? -8.228 -11.661 -25.041 1.00 96.06 94 GLN A C 1
ATOM 784 O O . GLN A 1 94 ? -8.949 -12.357 -25.754 1.00 96.06 94 GLN A O 1
ATOM 789 N N . ILE A 1 95 ? -8.637 -10.514 -24.492 1.00 88.12 95 ILE A N 1
ATOM 790 C CA . ILE A 1 95 ? -9.936 -9.870 -24.730 1.00 88.12 95 ILE A CA 1
ATOM 791 C C . ILE A 1 95 ? -9.758 -8.820 -25.825 1.00 88.12 95 ILE A C 1
ATOM 793 O O . ILE A 1 95 ? -10.630 -8.765 -26.719 1.00 88.12 95 ILE A O 1
#

Foldseek 3Di:
DDPPVPCVVDPPNVVVVCCVVDVVPDDDDDCLAEPPAQVCQVVVCVVVVNCSHPVNSVVRHPDYDPDDDQGLPDPPRDGPCNVVVVVVVVVVVVD

Sequence (95 aa):
KNLLKNSATLLLPDQDILNSLYASKIYSIPDQIYNYDARKSLIYEMISSGDWDLDWVIKHTVFLHFCGRDKPWKKDYRSKFALLYKHYAHLAAQI

Secondary structure (DSSP, 8-state):
--GGGGGGG-SSHHHHHHHHHHGGGPPP--HHHHSEETT-HHHHHHHTTTTT-HHHHHHH---EE--SS--TTSTT--STTHHHHHHHHHHHTT-

Mean predicted aligned error: 5.68 Å

Nearest PDB structures (foldseek):
  3tzt-assembly1_B  TM=8.698E-01  e=1.715E-08  Anaerococcus prevotii DSM 20548
  3tzt-assembly1_A  TM=8.735E-01  e=2.555E-08  Anaerococcus prevotii DSM 20548
  5gvv-assembly1_A  TM=7.194E-01  e=2.303E-01  Streptococcus pneumoniae
  5gvv-assembly1_F  TM=6.293E-01  e=2.155E-01  Streptococcus pneumoniae
  5gvw-assembly1_D  TM=6.395E-01  e=7.616E-01  Streptococcus pneumoniae

Radius of gyration: 16.93 Å; Cα contacts (8 Å, |Δi|>4): 64; chains: 1; bo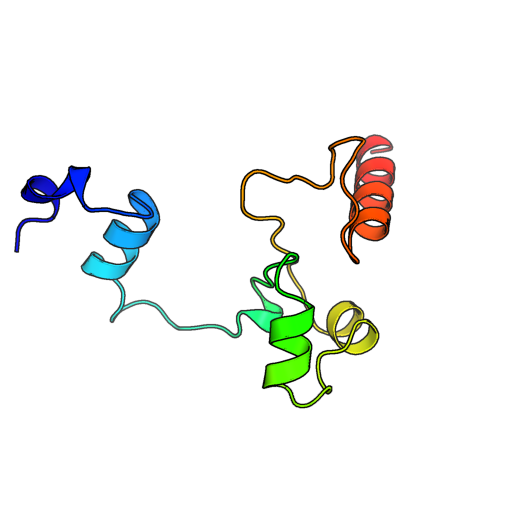unding box: 28×46×39 Å

Solvent-accessible surface area (backbone atoms only — not comparable to full-atom values): 5949 Å² total; per-residue (Å²): 132,73,64,82,81,45,63,93,71,48,90,46,64,67,62,52,50,50,44,74,76,36,52,95,77,56,84,88,70,64,41,73,31,65,52,22,52,61,88,42,51,70,56,52,14,56,79,48,75,54,66,45,37,71,70,48,39,72,74,62,36,77,33,81,35,73,66,79,90,69,44,64,90,44,91,84,50,78,57,96,58,29,64,61,51,47,51,51,54,53,56,62,72,74,111